Protein AF-A0A2D9CIT7-F1 (afdb_monomer_lite)

Sequence (61 aa):
MAKSLTPALEAEYKFLKQQVDFWMEAQIKKDASPSVKNRYWHAKDDLTKFVSNRRKEGFHI

pLDDT: mean 93.94, std 6.39, range [59.66, 98.31]

Foldseek 3Di:
DADEDDPVLVVVLVVLVVQLVVLVVQVPDPPRDPCSVVSNVVSVVVNVVSVVVSVVVRHDD

Structure (mmCIF, N/CA/C/O backbone):
data_AF-A0A2D9CIT7-F1
#
_entry.id   AF-A0A2D9CIT7-F1
#
loop_
_atom_site.group_PDB
_atom_site.id
_atom_site.type_symbol
_atom_site.label_atom_id
_atom_site.label_alt_id
_atom_site.label_comp_id
_atom_site.label_asym_id
_atom_site.label_entity_id
_atom_site.label_seq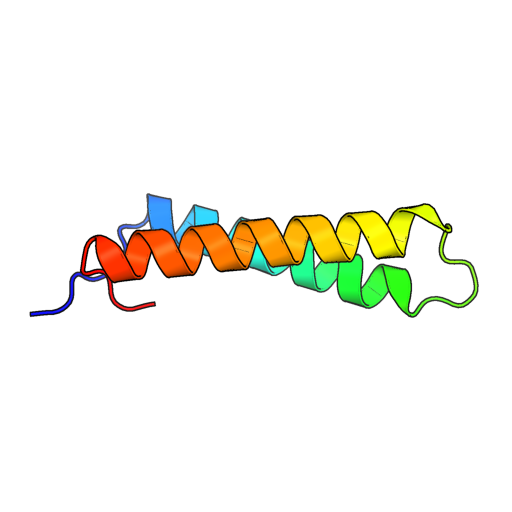_id
_atom_site.pdbx_PDB_ins_code
_atom_site.Cartn_x
_atom_site.Cartn_y
_atom_site.Cartn_z
_atom_site.occupancy
_atom_site.B_iso_or_equiv
_atom_site.auth_seq_id
_atom_site.auth_comp_id
_atom_site.auth_asym_id
_atom_site.auth_atom_id
_atom_site.pdbx_PDB_model_num
ATOM 1 N N . MET A 1 1 ? -22.277 4.757 13.513 1.00 59.66 1 MET A N 1
ATOM 2 C CA . MET A 1 1 ? -21.323 5.881 13.390 1.00 59.66 1 MET A CA 1
ATOM 3 C C . MET A 1 1 ? -20.036 5.312 12.820 1.00 59.66 1 MET A C 1
ATOM 5 O O . MET A 1 1 ? -19.546 4.342 13.385 1.00 59.66 1 MET A O 1
ATOM 9 N N . ALA A 1 2 ? -19.556 5.804 11.677 1.00 72.00 2 ALA A N 1
ATOM 10 C CA . ALA A 1 2 ? -18.292 5.326 11.119 1.00 72.00 2 ALA A CA 1
ATOM 11 C C . ALA A 1 2 ? -17.124 5.901 11.936 1.00 72.00 2 ALA A C 1
ATOM 13 O O . ALA A 1 2 ? -17.173 7.063 12.337 1.00 72.00 2 ALA A O 1
ATOM 14 N N . LYS A 1 3 ? -16.115 5.080 12.237 1.00 84.69 3 LYS A N 1
ATOM 15 C CA . LYS A 1 3 ? -14.934 5.500 12.998 1.00 84.69 3 LYS A CA 1
ATOM 16 C C . LYS A 1 3 ? -14.009 6.309 12.090 1.00 84.69 3 LYS A C 1
ATOM 18 O O . LYS A 1 3 ? -13.709 5.882 10.976 1.00 84.69 3 LYS A O 1
ATOM 23 N N . SER A 1 4 ? -13.525 7.445 12.574 1.00 87.75 4 SER A N 1
ATOM 24 C CA . SER A 1 4 ? -12.432 8.164 11.915 1.00 87.75 4 SER A CA 1
ATOM 25 C C . SER A 1 4 ? -11.126 7.386 12.064 1.00 87.75 4 SER A C 1
ATOM 27 O O . SER A 1 4 ? -10.934 6.675 13.055 1.00 87.75 4 SER A O 1
ATOM 29 N N . LEU A 1 5 ? -10.233 7.504 11.082 1.00 88.19 5 LEU A N 1
ATOM 30 C CA . LEU A 1 5 ? -8.904 6.903 11.165 1.00 88.19 5 LEU A CA 1
ATOM 31 C C . LEU A 1 5 ? -8.127 7.512 12.337 1.00 88.19 5 LEU A C 1
ATOM 33 O O . LEU A 1 5 ? -8.210 8.707 12.610 1.00 88.19 5 LEU A O 1
ATOM 37 N N . THR A 1 6 ? -7.365 6.678 13.040 1.00 92.94 6 THR A N 1
ATOM 38 C CA . THR A 1 6 ? -6.386 7.176 14.010 1.00 92.94 6 THR A CA 1
ATOM 39 C C . THR A 1 6 ? -5.177 7.743 13.260 1.00 92.94 6 THR A C 1
ATOM 41 O O . THR A 1 6 ? -4.909 7.307 12.138 1.00 92.94 6 THR A O 1
ATOM 44 N N . PRO A 1 7 ? -4.374 8.633 13.871 1.00 95.12 7 PRO A N 1
ATOM 45 C CA . PRO A 1 7 ? -3.170 9.162 13.225 1.00 95.12 7 PRO A CA 1
ATOM 46 C C . PRO A 1 7 ? -2.206 8.074 12.722 1.00 95.12 7 PRO A C 1
ATOM 48 O O . PRO A 1 7 ? -1.586 8.227 11.673 1.00 95.12 7 PRO A O 1
ATOM 51 N N . ALA A 1 8 ? -2.116 6.946 13.435 1.00 94.50 8 ALA A N 1
ATOM 52 C CA . ALA A 1 8 ? -1.315 5.798 13.013 1.00 94.50 8 ALA A CA 1
ATOM 53 C C . ALA A 1 8 ? -1.868 5.144 11.734 1.00 94.50 8 ALA A C 1
ATOM 55 O O . ALA A 1 8 ? -1.115 4.885 10.799 1.00 94.50 8 ALA A O 1
ATOM 56 N N . LEU A 1 9 ? -3.187 4.934 11.663 1.00 94.69 9 LEU A N 1
ATOM 57 C CA . LEU A 1 9 ? -3.835 4.361 10.481 1.00 94.69 9 LEU A CA 1
ATOM 58 C C . LEU A 1 9 ? -3.790 5.311 9.279 1.00 94.69 9 LEU A C 1
ATOM 60 O O . LEU A 1 9 ? -3.646 4.859 8.146 1.00 94.69 9 LEU A O 1
ATOM 64 N N . GLU A 1 10 ? -3.882 6.622 9.504 1.00 95.81 10 GLU A N 1
ATOM 65 C CA . GLU A 1 10 ? -3.697 7.615 8.443 1.00 95.81 10 GLU A CA 1
ATOM 66 C C . GLU A 1 10 ? -2.271 7.605 7.891 1.00 95.81 10 GLU A C 1
ATOM 68 O O . GLU A 1 10 ? -2.084 7.701 6.677 1.00 95.81 10 GLU A O 1
ATOM 73 N N . ALA A 1 11 ? -1.264 7.484 8.761 1.00 97.19 11 ALA A N 1
ATOM 74 C CA . ALA A 1 11 ? 0.132 7.389 8.347 1.00 97.19 11 ALA A CA 1
ATOM 75 C C . ALA A 1 11 ? 0.389 6.112 7.534 1.00 97.19 11 ALA A C 1
ATOM 77 O O . ALA A 1 11 ? 1.003 6.183 6.469 1.00 97.19 11 ALA A O 1
ATOM 78 N N . GLU A 1 12 ? -0.139 4.971 7.983 1.00 96.75 12 GLU A N 1
ATOM 79 C CA . GLU A 1 12 ? -0.042 3.700 7.258 1.00 96.75 12 GLU A CA 1
ATOM 80 C C . GLU A 1 12 ? -0.745 3.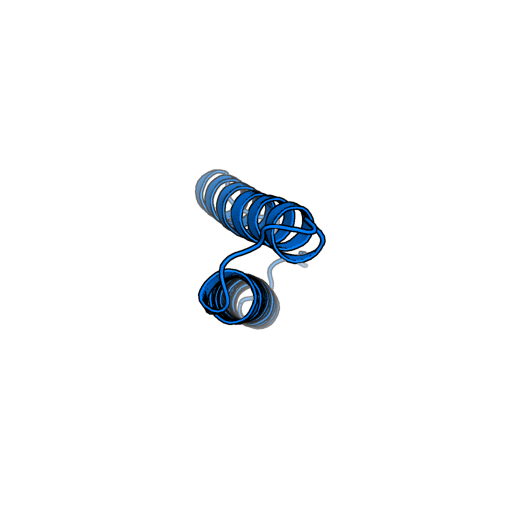774 5.895 1.00 96.75 12 GLU A C 1
ATOM 82 O O . GLU A 1 12 ? -0.158 3.410 4.875 1.00 96.75 12 GLU A O 1
ATOM 87 N N . TYR A 1 13 ? -1.955 4.340 5.840 1.00 96.88 13 TYR A N 1
ATOM 88 C CA . TYR A 1 13 ? -2.664 4.564 4.580 1.00 96.88 13 TYR A CA 1
ATOM 89 C C . TYR A 1 13 ? -1.864 5.440 3.613 1.00 96.88 13 TYR A C 1
ATOM 91 O O . TYR A 1 13 ? -1.719 5.096 2.438 1.00 96.88 13 TYR A O 1
ATOM 99 N N . LYS A 1 14 ? -1.319 6.564 4.096 1.00 97.44 14 LYS A N 1
ATOM 100 C CA . LYS A 1 14 ? -0.488 7.465 3.285 1.00 97.44 14 LYS A CA 1
ATOM 101 C C . LYS A 1 14 ? 0.749 6.749 2.757 1.00 97.44 14 LYS A C 1
ATOM 103 O O . LYS A 1 14 ? 1.051 6.885 1.576 1.00 97.44 14 LYS A O 1
ATOM 108 N N . PHE A 1 15 ? 1.421 5.964 3.594 1.00 97.88 15 PHE A N 1
ATOM 109 C CA . PHE A 1 15 ? 2.588 5.183 3.197 1.00 97.88 15 PHE A CA 1
ATOM 110 C C . PHE A 1 15 ? 2.251 4.159 2.102 1.00 97.88 15 PHE A C 1
ATOM 112 O O . PHE A 1 15 ? 2.926 4.106 1.075 1.00 97.88 15 PHE A O 1
ATOM 119 N N . LEU A 1 16 ? 1.177 3.381 2.270 1.00 98.06 16 LEU A N 1
ATOM 120 C CA . LEU A 1 16 ? 0.732 2.410 1.264 1.00 98.06 16 LEU A CA 1
ATOM 121 C C . LEU A 1 16 ? 0.334 3.097 -0.048 1.00 98.06 16 LEU A C 1
ATOM 123 O O . LEU A 1 16 ? 0.711 2.641 -1.126 1.00 98.06 16 LEU A O 1
ATOM 127 N N . LYS A 1 17 ? -0.369 4.231 0.032 1.00 98.00 17 LYS A N 1
ATOM 128 C CA . LYS A 1 17 ? -0.731 5.031 -1.141 1.00 98.00 17 LYS A CA 1
ATOM 129 C C . LYS A 1 17 ? 0.508 5.542 -1.883 1.00 98.00 17 LYS A C 1
ATOM 131 O O . LYS A 1 17 ? 0.595 5.362 -3.091 1.00 98.00 17 LYS A O 1
ATOM 136 N N . GLN A 1 18 ? 1.491 6.083 -1.163 1.00 98.31 18 GLN A N 1
ATOM 137 C CA . GLN A 1 18 ? 2.758 6.536 -1.746 1.00 98.31 18 GLN A CA 1
ATOM 138 C C . GLN A 1 18 ? 3.515 5.403 -2.445 1.00 98.31 18 GLN A C 1
ATOM 140 O O . GLN A 1 18 ? 4.081 5.620 -3.513 1.00 98.31 18 GLN A O 1
ATOM 145 N N . GLN A 1 19 ? 3.503 4.188 -1.889 1.00 97.88 19 GLN A N 1
ATOM 146 C CA . GLN A 1 19 ? 4.103 3.031 -2.557 1.00 97.88 19 GLN A CA 1
ATOM 147 C C . GLN A 1 19 ? 3.382 2.684 -3.863 1.00 97.88 19 GLN A C 1
ATOM 149 O O . GLN A 1 19 ? 4.042 2.426 -4.870 1.00 97.88 19 GLN A O 1
ATOM 154 N N . VAL A 1 20 ? 2.044 2.688 -3.869 1.00 98.12 20 VAL A N 1
ATOM 155 C CA . VAL A 1 20 ? 1.262 2.450 -5.092 1.00 98.12 20 VAL A CA 1
ATOM 156 C C . VAL A 1 20 ? 1.589 3.497 -6.149 1.00 98.12 20 VAL A C 1
ATOM 158 O O . VAL A 1 20 ? 1.877 3.122 -7.284 1.00 98.12 20 VAL A O 1
ATOM 161 N N . ASP A 1 21 ? 1.590 4.775 -5.775 1.00 98.06 21 ASP A N 1
ATOM 162 C CA . ASP A 1 21 ? 1.860 5.886 -6.688 1.00 98.06 21 ASP A CA 1
ATOM 163 C C . ASP A 1 21 ? 3.284 5.784 -7.265 1.00 98.06 21 ASP A C 1
ATOM 165 O O . ASP A 1 21 ? 3.468 5.820 -8.482 1.00 98.06 21 ASP A O 1
ATOM 169 N N . PHE A 1 22 ? 4.283 5.512 -6.420 1.00 97.00 22 PHE A N 1
ATOM 170 C CA . PHE A 1 22 ? 5.668 5.313 -6.851 1.00 97.00 22 PHE A CA 1
ATOM 171 C C . PHE A 1 22 ? 5.808 4.175 -7.870 1.00 97.00 22 PHE A C 1
ATOM 173 O O . PHE A 1 22 ? 6.421 4.344 -8.927 1.00 97.00 22 PHE A O 1
ATOM 180 N N . TRP A 1 23 ? 5.233 3.002 -7.584 1.00 97.38 23 TRP A N 1
ATOM 181 C CA . TRP A 1 23 ? 5.335 1.862 -8.496 1.00 97.38 23 TRP A CA 1
ATOM 182 C C . TRP A 1 23 ? 4.478 2.036 -9.752 1.00 97.38 23 TRP A C 1
ATOM 184 O O . TRP A 1 23 ? 4.841 1.518 -10.810 1.00 97.38 23 TRP A O 1
ATOM 194 N N . MET A 1 24 ? 3.381 2.793 -9.665 1.00 96.56 24 MET A N 1
ATOM 195 C CA . MET A 1 24 ? 2.561 3.174 -10.811 1.00 96.56 24 MET A CA 1
ATOM 196 C C . MET A 1 24 ? 3.347 4.049 -11.786 1.00 96.56 24 MET A C 1
ATOM 198 O O . MET A 1 24 ? 3.341 3.786 -12.987 1.00 96.56 24 MET A O 1
ATOM 202 N N . GLU A 1 25 ? 4.056 5.054 -11.279 1.00 96.50 25 GLU A N 1
ATOM 203 C CA . GLU A 1 25 ? 4.929 5.896 -12.094 1.00 96.50 25 GLU A CA 1
ATOM 204 C C . GLU A 1 25 ? 6.135 5.118 -12.617 1.00 96.50 25 GLU A C 1
ATOM 206 O O . GLU A 1 25 ? 6.565 5.312 -13.751 1.00 96.50 25 GLU A O 1
ATOM 211 N N . ALA A 1 26 ? 6.687 4.204 -11.820 1.00 95.25 26 ALA A N 1
ATOM 212 C CA . ALA A 1 26 ? 7.823 3.403 -12.244 1.00 95.25 26 ALA A CA 1
ATOM 213 C C . ALA A 1 26 ? 7.461 2.440 -13.386 1.00 95.25 26 ALA A C 1
ATOM 215 O O . ALA A 1 26 ? 8.260 2.282 -14.304 1.00 95.25 26 ALA A O 1
ATOM 216 N N . GLN A 1 27 ? 6.285 1.796 -13.364 1.00 94.31 27 GLN A N 1
ATOM 217 C CA . GLN A 1 27 ? 5.935 0.774 -14.367 1.00 94.31 27 GLN A CA 1
ATOM 218 C C . GLN A 1 27 ? 5.648 1.343 -15.760 1.00 94.31 27 GLN A C 1
ATOM 220 O O . GLN A 1 27 ? 5.715 0.598 -16.737 1.00 94.31 27 GLN A O 1
ATOM 225 N N . ILE A 1 28 ? 5.299 2.630 -15.854 1.00 93.44 28 ILE A N 1
ATOM 226 C CA . ILE A 1 28 ? 5.035 3.301 -17.135 1.00 93.44 28 ILE A CA 1
ATOM 227 C C . ILE A 1 28 ? 6.319 3.796 -17.811 1.00 93.44 28 ILE A C 1
ATOM 229 O O . ILE A 1 28 ? 6.282 4.193 -18.976 1.00 93.44 28 ILE A O 1
ATOM 233 N N . LYS A 1 29 ? 7.459 3.779 -17.107 1.00 94.06 29 LYS A N 1
ATOM 234 C CA . LYS A 1 29 ? 8.748 4.179 -17.676 1.00 94.06 29 LYS A CA 1
ATOM 235 C C . LYS A 1 29 ? 9.194 3.183 -18.745 1.00 94.06 29 LYS A C 1
ATOM 237 O O . LYS A 1 29 ? 9.034 1.972 -18.605 1.00 94.06 29 LYS A O 1
ATOM 242 N N . LYS A 1 30 ? 9.787 3.702 -19.821 1.00 88.69 30 LYS A N 1
ATOM 243 C CA . LYS A 1 30 ? 10.226 2.909 -20.982 1.00 88.69 30 LYS A CA 1
ATOM 244 C C . LYS A 1 30 ? 11.328 1.899 -20.629 1.00 88.69 30 LYS A C 1
ATOM 246 O O . LYS A 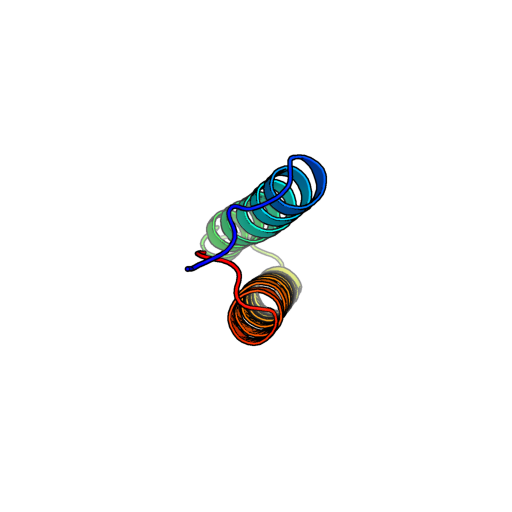1 30 ? 11.426 0.857 -21.265 1.00 88.69 30 LYS A O 1
ATOM 251 N N . ASP A 1 31 ? 12.132 2.214 -19.623 1.00 91.62 31 ASP A N 1
ATOM 252 C CA . ASP A 1 31 ? 13.242 1.425 -19.086 1.00 91.62 31 ASP A CA 1
ATOM 253 C C . ASP A 1 31 ? 12.872 0.662 -17.798 1.00 91.62 31 ASP A C 1
ATOM 255 O O . ASP A 1 31 ? 13.747 0.193 -17.068 1.00 91.62 31 ASP A O 1
ATOM 259 N N . ALA A 1 32 ? 11.577 0.517 -17.498 1.00 89.94 32 ALA A N 1
ATOM 260 C CA . ALA A 1 32 ? 11.125 -0.182 -16.304 1.00 89.94 32 ALA A CA 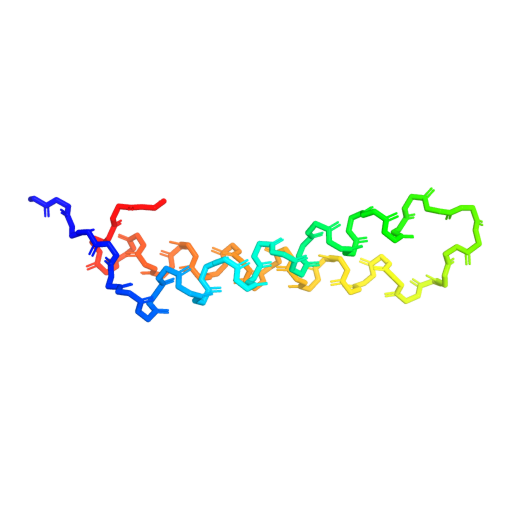1
ATOM 261 C C . ALA A 1 32 ? 11.581 -1.651 -16.293 1.00 89.94 32 ALA A C 1
ATOM 263 O O . ALA A 1 32 ? 11.339 -2.416 -17.229 1.00 89.94 32 ALA A O 1
ATOM 264 N N . SER A 1 33 ? 12.185 -2.074 -15.178 1.00 90.62 33 SER A N 1
ATOM 265 C CA . SER A 1 33 ? 12.501 -3.486 -14.946 1.00 90.62 33 SER A CA 1
ATOM 266 C C . SER A 1 33 ? 11.217 -4.338 -14.966 1.00 90.62 33 SER A C 1
ATOM 268 O O . SER A 1 33 ? 10.188 -3.901 -14.442 1.00 90.62 33 SER A O 1
ATOM 270 N N . PRO A 1 34 ? 11.260 -5.592 -15.460 1.00 85.75 34 PRO A N 1
ATOM 271 C CA . PRO A 1 34 ? 10.111 -6.503 -15.428 1.00 85.75 34 PRO A CA 1
ATOM 272 C C . PRO A 1 34 ? 9.492 -6.680 -14.031 1.00 85.75 34 PRO A C 1
ATOM 274 O O . PRO A 1 34 ? 8.287 -6.889 -13.900 1.00 85.75 34 PRO A O 1
ATOM 277 N N . SER A 1 35 ? 10.301 -6.540 -12.974 1.00 93.88 35 SER A N 1
ATOM 278 C CA . SER A 1 35 ? 9.851 -6.650 -11.580 1.00 93.88 35 SER A CA 1
ATOM 279 C C . SER A 1 35 ? 8.945 -5.501 -11.123 1.00 93.88 35 SER A C 1
ATOM 281 O O . SER A 1 35 ? 8.194 -5.660 -10.162 1.00 93.88 35 SER A O 1
ATOM 283 N N . VAL A 1 36 ? 8.980 -4.354 -11.806 1.00 94.69 36 VAL A N 1
ATOM 284 C CA . VAL A 1 36 ? 8.252 -3.139 -11.416 1.00 94.69 36 VAL A CA 1
ATOM 285 C C . VAL A 1 36 ? 6.741 -3.352 -11.493 1.00 94.69 36 VAL A C 1
ATOM 287 O O . VAL A 1 36 ? 6.021 -2.937 -10.588 1.00 94.69 36 VAL A O 1
ATOM 290 N N . LYS A 1 37 ? 6.259 -4.086 -12.506 1.00 93.81 37 LYS A N 1
ATOM 291 C CA . LYS A 1 37 ? 4.839 -4.457 -12.611 1.00 93.81 37 LYS A CA 1
ATOM 292 C C . LYS A 1 37 ? 4.390 -5.303 -11.422 1.00 93.81 37 LYS A C 1
ATOM 294 O O . LYS A 1 37 ? 3.355 -5.016 -10.832 1.00 93.81 37 LYS A O 1
ATOM 299 N N . ASN A 1 38 ? 5.181 -6.305 -11.031 1.00 96.00 38 ASN A N 1
ATOM 300 C CA . ASN A 1 38 ? 4.856 -7.144 -9.874 1.00 96.00 38 ASN A CA 1
ATOM 301 C C . ASN A 1 38 ? 4.824 -6.314 -8.587 1.00 96.00 38 ASN A C 1
ATOM 303 O O . ASN A 1 38 ? 3.892 -6.435 -7.801 1.00 96.00 38 ASN A O 1
ATOM 307 N N . ARG A 1 39 ? 5.800 -5.418 -8.397 1.00 97.19 39 ARG A N 1
ATOM 308 C CA . ARG A 1 39 ? 5.843 -4.519 -7.235 1.00 97.19 39 ARG A CA 1
ATOM 309 C C . ARG A 1 39 ? 4.632 -3.589 -7.175 1.00 97.19 39 ARG A C 1
ATOM 311 O O . ARG A 1 39 ? 4.058 -3.432 -6.103 1.00 97.19 39 ARG A O 1
ATOM 318 N N . TYR A 1 40 ? 4.201 -3.044 -8.314 1.00 97.31 40 TYR A N 1
ATOM 319 C CA . TYR A 1 40 ? 2.966 -2.265 -8.397 1.00 97.31 40 TYR A CA 1
ATOM 320 C C . TYR A 1 40 ? 1.742 -3.084 -7.974 1.00 97.31 40 TYR A C 1
ATOM 322 O O . TYR A 1 40 ? 0.947 -2.625 -7.154 1.00 97.31 40 TYR A O 1
ATOM 330 N N . TRP A 1 41 ? 1.605 -4.307 -8.491 1.00 96.75 41 TRP A N 1
ATOM 331 C CA . TRP A 1 41 ? 0.491 -5.182 -8.131 1.00 96.75 41 TRP A CA 1
ATOM 332 C C . TRP A 1 41 ? 0.477 -5.538 -6.645 1.00 96.75 41 TRP A C 1
ATOM 334 O O . TRP A 1 41 ? -0.583 -5.463 -6.029 1.00 96.75 41 TRP A O 1
ATOM 344 N N . HIS A 1 42 ? 1.632 -5.853 -6.055 1.00 97.75 42 HIS A N 1
ATOM 345 C CA . HIS A 1 42 ? 1.737 -6.122 -4.620 1.00 97.75 42 HIS A CA 1
ATOM 346 C C . HIS A 1 42 ? 1.373 -4.895 -3.778 1.00 97.75 42 HIS A C 1
ATOM 348 O O . HIS A 1 42 ? 0.521 -5.000 -2.904 1.00 97.75 42 HIS A O 1
ATOM 354 N N . ALA A 1 43 ? 1.912 -3.715 -4.102 1.00 98.00 43 ALA A N 1
ATOM 355 C CA . ALA A 1 43 ? 1.573 -2.485 -3.385 1.00 98.00 43 ALA A CA 1
ATOM 356 C C . ALA A 1 43 ? 0.069 -2.164 -3.463 1.00 98.00 43 ALA A C 1
ATOM 358 O O . ALA A 1 43 ? -0.542 -1.736 -2.482 1.00 98.00 43 ALA A O 1
ATOM 359 N N . LYS A 1 44 ? -0.553 -2.396 -4.627 1.00 98.00 44 LYS A N 1
ATOM 360 C CA . LYS A 1 44 ? -1.994 -2.200 -4.819 1.00 98.00 44 LYS A CA 1
ATOM 361 C C . LYS A 1 44 ? -2.816 -3.189 -3.989 1.00 98.00 44 LYS A C 1
ATOM 363 O O . LYS A 1 44 ? -3.844 -2.800 -3.428 1.00 98.00 44 LYS A O 1
ATOM 368 N N . ASP A 1 45 ? -2.388 -4.445 -3.922 1.00 98.31 45 ASP A N 1
ATOM 369 C CA . ASP A 1 45 ? -3.037 -5.484 -3.120 1.00 98.31 45 ASP A CA 1
ATOM 370 C C . ASP A 1 45 ? -2.945 -5.164 -1.620 1.00 98.31 45 ASP A C 1
ATOM 372 O O . ASP A 1 45 ? -3.960 -5.199 -0.925 1.00 98.31 45 ASP A O 1
ATOM 376 N N . ASP A 1 46 ? -1.780 -4.722 -1.142 1.00 98.00 46 ASP A N 1
ATOM 377 C CA . ASP A 1 46 ? -1.576 -4.299 0.247 1.00 98.00 46 ASP A CA 1
ATOM 378 C C . ASP A 1 46 ? -2.486 -3.123 0.628 1.00 98.00 46 ASP A C 1
ATOM 380 O O . ASP A 1 46 ? -3.199 -3.186 1.635 1.00 98.00 46 ASP A O 1
ATOM 384 N N . LEU A 1 47 ? -2.551 -2.078 -0.210 1.00 98.19 47 LEU A N 1
ATOM 385 C CA . LEU A 1 47 ? -3.459 -0.947 0.007 1.00 98.19 47 LEU A CA 1
ATOM 386 C C . LEU A 1 47 ? -4.930 -1.390 0.024 1.00 98.19 47 LEU A C 1
ATOM 388 O O . LEU A 1 47 ? -5.714 -0.950 0.868 1.00 98.19 47 LEU A O 1
ATOM 392 N N . THR A 1 48 ? -5.313 -2.282 -0.892 1.00 97.94 48 THR A N 1
ATOM 393 C CA . THR A 1 48 ? -6.688 -2.793 -0.994 1.00 97.94 48 THR A CA 1
ATOM 394 C C . THR A 1 48 ? -7.070 -3.601 0.243 1.00 97.94 48 THR A C 1
ATOM 396 O O . THR A 1 48 ? -8.150 -3.401 0.807 1.00 97.94 48 THR A O 1
ATOM 399 N N . LYS A 1 49 ? -6.177 -4.482 0.703 1.00 98.00 49 LYS A N 1
ATOM 400 C CA . LYS A 1 49 ? -6.352 -5.265 1.930 1.00 98.00 49 LYS A CA 1
ATOM 401 C C . LYS A 1 49 ? -6.467 -4.362 3.148 1.00 98.00 49 LYS A C 1
ATOM 403 O O . LYS A 1 49 ? -7.384 -4.553 3.945 1.00 98.00 49 LYS A O 1
ATOM 408 N N . PHE A 1 50 ? -5.601 -3.355 3.262 1.0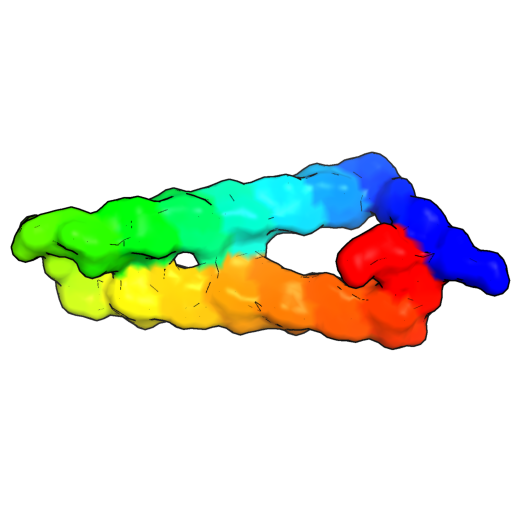0 97.19 50 PHE A N 1
ATOM 409 C CA . PHE A 1 50 ? -5.663 -2.372 4.339 1.00 97.19 50 PHE A CA 1
ATOM 410 C C . PHE A 1 50 ? -7.036 -1.687 4.380 1.00 97.19 50 PHE A C 1
ATOM 412 O O . PHE A 1 50 ? -7.740 -1.787 5.385 1.00 97.19 50 PHE A O 1
ATOM 419 N N . VAL A 1 51 ? -7.470 -1.078 3.271 1.00 96.69 51 VAL A N 1
ATOM 420 C CA . VAL A 1 51 ? -8.770 -0.389 3.179 1.00 96.69 51 VAL A CA 1
ATOM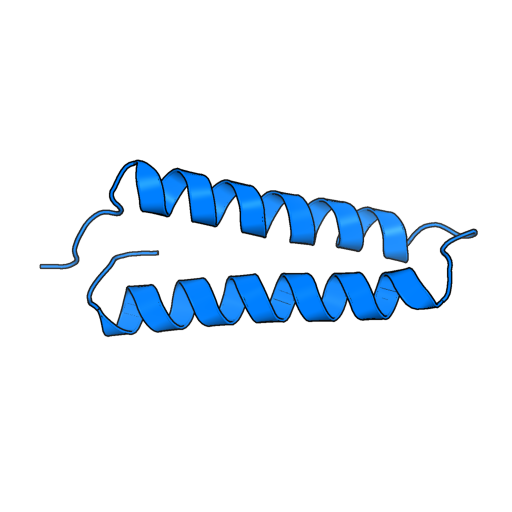 421 C C . VAL A 1 51 ? -9.924 -1.346 3.481 1.00 96.69 51 VAL A C 1
ATOM 423 O O . VAL A 1 51 ? -10.816 -1.015 4.263 1.00 96.69 51 VAL A O 1
ATOM 426 N N . SER A 1 52 ? -9.907 -2.558 2.916 1.00 97.38 52 SER A N 1
ATOM 427 C CA . SER A 1 52 ? -10.958 -3.549 3.159 1.00 97.38 52 SER A CA 1
ATOM 428 C C . SER A 1 52 ? -11.054 -3.944 4.633 1.00 97.38 52 SER A C 1
ATOM 430 O O . SER A 1 52 ? -12.167 -4.055 5.148 1.00 97.38 52 SER A O 1
ATOM 432 N N . ASN A 1 53 ? -9.924 -4.147 5.311 1.00 96.56 53 ASN A N 1
ATOM 433 C CA . ASN A 1 53 ? -9.900 -4.517 6.724 1.00 96.56 53 ASN A CA 1
ATOM 434 C C . ASN A 1 53 ? -10.389 -3.362 7.602 1.00 96.56 53 ASN A C 1
ATOM 436 O O . ASN A 1 53 ? -11.268 -3.562 8.439 1.00 96.56 53 ASN A O 1
ATOM 440 N N . ARG A 1 54 ? -9.925 -2.134 7.340 1.00 95.81 54 ARG A N 1
ATOM 441 C CA . ARG A 1 54 ? -10.379 -0.938 8.062 1.00 95.81 54 ARG A CA 1
ATOM 442 C C . ARG A 1 54 ? -11.887 -0.710 7.906 1.00 95.81 54 ARG A C 1
ATOM 444 O O . ARG A 1 54 ? -12.571 -0.456 8.895 1.00 95.81 54 ARG A O 1
ATOM 451 N N . ARG A 1 55 ? -12.442 -0.897 6.704 1.00 94.50 55 ARG A N 1
ATOM 452 C CA . ARG A 1 55 ? -13.898 -0.823 6.474 1.00 94.50 55 ARG A CA 1
ATOM 453 C C . ARG A 1 55 ? -14.670 -1.873 7.272 1.00 94.50 55 ARG A C 1
ATOM 455 O O . ARG A 1 55 ? -15.690 -1.542 7.870 1.00 94.50 55 ARG A O 1
ATOM 462 N N . LYS A 1 56 ? -14.180 -3.118 7.328 1.00 95.81 56 LYS A N 1
ATOM 463 C CA . LYS A 1 56 ? -14.791 -4.197 8.132 1.00 95.81 56 LYS A CA 1
ATOM 464 C C . LYS A 1 56 ? -14.766 -3.893 9.633 1.00 95.81 56 LYS A C 1
ATOM 466 O O . LYS A 1 56 ? -15.708 -4.228 10.339 1.00 95.81 56 LYS A O 1
ATOM 471 N N . GLU A 1 57 ? -13.725 -3.218 10.110 1.00 93.44 57 GLU A N 1
ATOM 472 C CA . GLU A 1 57 ? -13.591 -2.753 11.501 1.00 93.44 57 GLU A CA 1
ATOM 473 C C . GLU A 1 57 ? -14.472 -1.520 11.828 1.00 93.44 57 GLU A C 1
ATOM 475 O O . GLU A 1 57 ? -14.563 -1.089 12.990 1.00 93.44 57 GLU A O 1
ATOM 480 N N . GLY A 1 58 ? -15.140 -0.962 10.810 1.00 93.69 58 GLY A N 1
ATOM 481 C CA . GLY A 1 58 ? -16.061 0.168 10.905 1.00 93.69 58 GLY A CA 1
ATOM 482 C C . GLY A 1 58 ? -15.422 1.537 10.672 1.00 93.69 58 GLY A C 1
ATOM 483 O O . GLY A 1 58 ? -16.060 2.546 10.978 1.00 93.69 58 GLY A O 1
ATOM 484 N N . PHE A 1 59 ? -14.185 1.599 10.168 1.00 92.94 59 PHE A N 1
ATOM 485 C CA . PHE A 1 59 ? -13.539 2.859 9.797 1.00 92.94 59 PHE A CA 1
ATOM 486 C C . PHE A 1 59 ? -14.065 3.411 8.467 1.00 92.94 59 PHE A C 1
ATOM 488 O O . PHE A 1 59 ? -14.419 2.656 7.559 1.00 92.94 59 PHE A O 1
ATOM 495 N N . HIS A 1 60 ? -14.087 4.738 8.348 1.00 86.31 60 HIS A N 1
ATOM 496 C CA . HIS A 1 60 ? -14.434 5.441 7.115 1.00 86.31 60 HIS A CA 1
ATOM 497 C C . HIS A 1 60 ? -13.172 5.796 6.320 1.00 86.31 60 HIS A C 1
ATOM 499 O O . HIS A 1 60 ? -12.445 6.716 6.693 1.00 86.31 60 HIS A O 1
ATOM 505 N N . ILE A 1 61 ? -12.903 5.038 5.254 1.00 85.19 61 ILE A N 1
ATOM 506 C CA . ILE A 1 61 ? -11.755 5.189 4.346 1.00 85.19 61 ILE A CA 1
ATOM 507 C C . ILE A 1 61 ? -12.082 4.619 2.969 1.00 85.19 61 ILE A C 1
ATOM 509 O O . ILE A 1 61 ? -12.903 3.677 2.907 1.00 85.19 61 ILE A O 1
#

Secondary structure (DSSP, 8-state):
-PBPPPHHHHHHHHHHHHHHHHHHHHHTSTT--HHHHHHHHHHHHHHHHHHHHHHHTTB--

Radius of gyration: 13.79 Å; chains: 1; bounding box: 35×16×35 Å